Protein AF-A0A7R9JPP0-F1 (afdb_monomer_lite)

Radius of gyration: 24.28 Å; chains: 1; bounding box: 67×53×54 Å

pLDDT: mean 70.5, std 26.09, range [32.31, 98.62]

Structure (mmCIF, N/CA/C/O backbone):
data_AF-A0A7R9JPP0-F1
#
_entry.id   AF-A0A7R9JPP0-F1
#
loop_
_atom_site.group_PDB
_atom_site.id
_atom_site.type_symbol
_atom_site.label_atom_id
_atom_site.label_alt_id
_atom_site.label_comp_id
_atom_site.label_asym_id
_atom_site.label_entity_id
_atom_site.label_seq_id
_atom_site.pdbx_PDB_ins_code
_atom_site.Cartn_x
_atom_site.Cartn_y
_atom_site.Cartn_z
_atom_site.occupancy
_atom_site.B_iso_or_equiv
_atom_site.auth_seq_id
_atom_site.auth_comp_id
_atom_site.auth_asym_id
_atom_site.auth_atom_id
_atom_site.pdbx_PDB_model_num
ATOM 1 N N . MET A 1 1 ? 36.989 -10.205 3.735 1.00 35.31 1 MET A N 1
ATOM 2 C CA . MET A 1 1 ? 35.563 -9.908 3.979 1.00 35.31 1 MET A CA 1
ATOM 3 C C . MET A 1 1 ? 35.190 -8.775 3.037 1.00 35.31 1 MET A C 1
ATOM 5 O O . MET A 1 1 ? 35.614 -7.655 3.273 1.00 35.31 1 MET A O 1
ATOM 9 N N . VAL A 1 2 ? 34.559 -9.071 1.898 1.00 32.69 2 VAL A N 1
ATOM 10 C CA . VAL A 1 2 ? 34.148 -8.021 0.953 1.00 32.69 2 VAL A CA 1
ATOM 11 C C . VAL A 1 2 ? 32.815 -7.485 1.451 1.00 32.69 2 VAL A C 1
ATOM 13 O O . VAL A 1 2 ? 31.799 -8.169 1.366 1.00 32.69 2 VAL A O 1
ATOM 16 N N . VAL A 1 3 ? 32.841 -6.293 2.037 1.00 38.78 3 VAL A N 1
ATOM 17 C CA . VAL A 1 3 ? 31.633 -5.521 2.322 1.00 38.78 3 VAL A CA 1
ATOM 18 C C . VAL A 1 3 ? 31.150 -4.981 0.979 1.00 38.78 3 VAL A C 1
ATOM 20 O O . VAL A 1 3 ? 31.691 -4.005 0.468 1.00 38.78 3 VAL A O 1
ATOM 23 N N . VAL A 1 4 ? 30.182 -5.658 0.362 1.00 42.09 4 VAL A N 1
ATOM 24 C CA . VAL A 1 4 ? 29.477 -5.121 -0.808 1.00 42.09 4 VAL A CA 1
ATOM 25 C C . VAL A 1 4 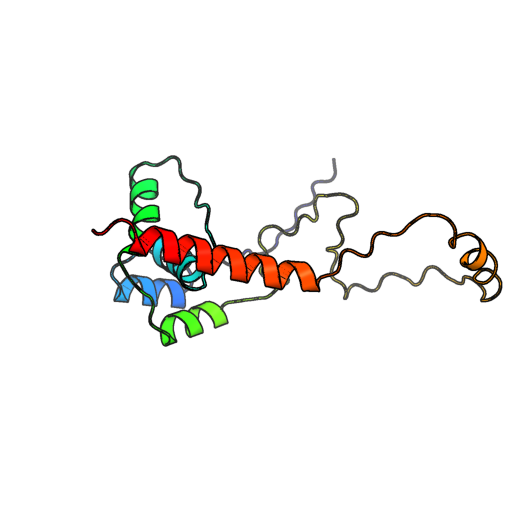? 28.411 -4.168 -0.275 1.00 42.09 4 VAL A C 1
ATOM 27 O O . VAL A 1 4 ? 27.332 -4.591 0.127 1.00 42.09 4 VAL A O 1
ATOM 30 N N . SER A 1 5 ? 28.747 -2.882 -0.201 1.00 42.56 5 SER A N 1
ATOM 31 C CA . SER A 1 5 ? 27.789 -1.814 0.085 1.00 42.56 5 SER A CA 1
ATOM 32 C C . SER A 1 5 ? 27.150 -1.381 -1.235 1.00 42.56 5 SER A C 1
ATOM 34 O O . SER A 1 5 ? 27.716 -0.556 -1.949 1.00 42.56 5 SER A O 1
ATOM 36 N N . SER A 1 6 ? 26.012 -1.967 -1.615 1.00 50.91 6 SER A N 1
ATOM 37 C CA . SER A 1 6 ? 25.207 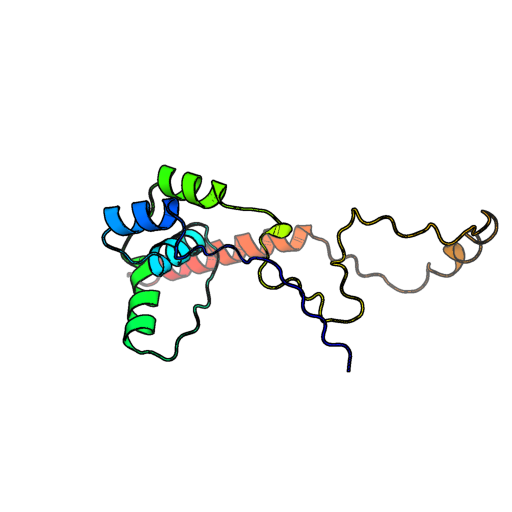-1.434 -2.719 1.00 50.91 6 SER A CA 1
ATOM 38 C C . SER A 1 6 ? 24.275 -0.349 -2.176 1.00 50.91 6 SER A C 1
ATOM 40 O O . SER A 1 6 ? 23.210 -0.642 -1.633 1.00 50.91 6 SER A O 1
ATOM 42 N N . SER A 1 7 ? 24.679 0.911 -2.304 1.00 56.38 7 SER A N 1
ATOM 43 C CA . SER A 1 7 ? 23.871 2.093 -1.993 1.00 56.38 7 SER A CA 1
ATOM 44 C C . SER A 1 7 ? 22.830 2.353 -3.093 1.00 56.38 7 SER A C 1
ATOM 46 O O . SER A 1 7 ? 22.939 3.331 -3.831 1.00 56.38 7 SER A O 1
ATOM 48 N N . LYS A 1 8 ? 21.849 1.458 -3.263 1.00 62.56 8 LYS A N 1
ATOM 49 C CA . LYS A 1 8 ? 20.651 1.774 -4.056 1.00 62.56 8 LYS A CA 1
ATOM 50 C C . LYS A 1 8 ? 19.731 2.634 -3.191 1.00 62.56 8 LYS A C 1
ATOM 52 O O . LYS A 1 8 ? 19.365 2.222 -2.091 1.00 62.56 8 LYS A O 1
ATOM 57 N N . GLU A 1 9 ? 19.381 3.821 -3.675 1.00 71.50 9 GLU A N 1
ATOM 58 C CA . GLU A 1 9 ? 18.332 4.640 -3.069 1.00 71.50 9 GLU A CA 1
ATOM 59 C C . GLU A 1 9 ? 16.994 3.935 -3.316 1.00 71.50 9 GLU A C 1
ATOM 61 O O . GLU A 1 9 ? 16.577 3.747 -4.459 1.00 71.50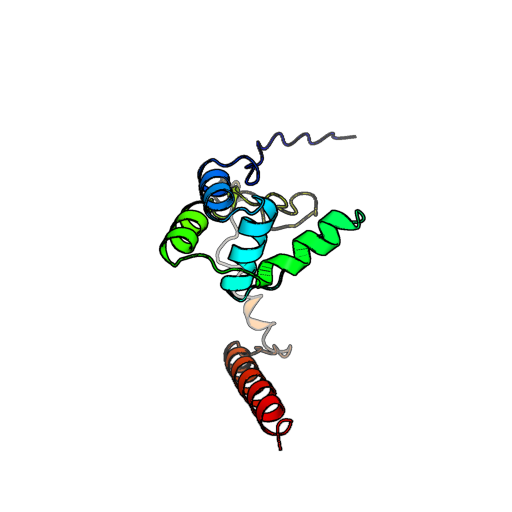 9 GLU A O 1
ATOM 66 N N . LEU A 1 10 ? 16.385 3.424 -2.245 1.00 74.69 10 LEU A N 1
ATOM 67 C CA . LEU A 1 10 ? 15.148 2.658 -2.343 1.00 74.69 10 LEU A CA 1
ATOM 68 C C . LEU A 1 10 ? 13.960 3.620 -2.450 1.00 74.69 10 LEU A C 1
ATOM 70 O O . LEU A 1 10 ? 13.893 4.573 -1.672 1.00 74.69 10 LEU A O 1
ATOM 74 N N . PRO A 1 11 ? 12.999 3.367 -3.352 1.00 79.94 11 PRO A N 1
ATOM 75 C CA . PRO A 1 11 ? 11.791 4.172 -3.414 1.00 79.94 11 PRO A CA 1
ATOM 76 C C . PRO A 1 11 ? 10.997 4.028 -2.109 1.00 79.94 11 PRO A C 1
ATOM 78 O O . PRO A 1 11 ? 10.584 2.927 -1.736 1.00 79.94 11 PRO A O 1
ATOM 81 N N . ASP A 1 12 ? 10.759 5.148 -1.424 1.00 89.38 12 ASP A N 1
ATOM 82 C CA . ASP A 1 12 ? 9.871 5.187 -0.264 1.00 89.38 12 ASP A CA 1
ATOM 83 C C . ASP A 1 12 ? 8.427 5.448 -0.710 1.00 89.38 12 ASP A C 1
ATOM 85 O O . ASP A 1 12 ? 7.994 6.580 -0.938 1.00 89.38 12 ASP A O 1
ATOM 89 N N . LEU A 1 13 ? 7.663 4.364 -0.848 1.00 93.25 13 LEU A N 1
ATOM 90 C CA . LEU A 1 13 ? 6.248 4.437 -1.206 1.00 93.25 13 LEU A CA 1
ATOM 91 C C . LEU A 1 13 ? 5.361 4.956 -0.066 1.00 93.25 13 LEU A C 1
ATOM 93 O O . LEU A 1 13 ? 4.267 5.441 -0.343 1.00 93.25 13 LEU A O 1
ATOM 97 N N . MET A 1 14 ? 5.791 4.866 1.197 1.00 93.12 14 MET A N 1
ATOM 98 C CA . MET A 1 14 ? 5.004 5.389 2.322 1.00 93.12 14 MET A CA 1
ATOM 99 C C . MET A 1 14 ? 5.022 6.915 2.345 1.00 93.12 14 MET A C 1
ATOM 101 O O . MET A 1 14 ? 4.027 7.537 2.726 1.00 93.12 14 MET A O 1
ATOM 105 N N . ASP A 1 15 ? 6.137 7.502 1.907 1.00 95.56 15 ASP A N 1
ATOM 106 C CA . ASP A 1 15 ? 6.317 8.946 1.822 1.00 95.56 15 ASP A CA 1
ATOM 107 C C . ASP A 1 15 ? 6.010 9.551 0.446 1.00 95.56 15 ASP A C 1
ATOM 109 O O . ASP A 1 15 ? 6.006 10.777 0.312 1.00 95.56 15 ASP A O 1
ATOM 113 N N . ASN A 1 16 ? 5.660 8.726 -0.545 1.00 96.38 16 ASN A N 1
ATOM 114 C CA . ASN A 1 16 ? 5.297 9.184 -1.881 1.00 96.38 16 ASN A CA 1
ATOM 115 C C . ASN A 1 16 ? 4.062 10.122 -1.856 1.00 96.38 16 ASN A C 1
ATOM 117 O O . ASN A 1 16 ? 3.035 9.776 -1.260 1.00 96.38 16 ASN A O 1
ATOM 121 N N . PRO A 1 17 ? 4.115 11.288 -2.532 1.00 97.62 17 PRO A N 1
ATOM 122 C CA . PRO A 1 17 ? 3.049 12.290 -2.481 1.00 97.62 17 PRO A CA 1
ATOM 123 C C . PRO A 1 17 ? 1.711 11.783 -3.031 1.00 97.62 17 PRO A C 1
ATOM 125 O O . PRO A 1 17 ? 0.674 12.081 -2.446 1.00 97.62 17 PRO A O 1
ATOM 128 N N . VAL A 1 18 ? 1.720 10.966 -4.091 1.00 98.00 18 VAL A N 1
ATOM 129 C CA . VAL A 1 18 ? 0.495 10.380 -4.666 1.00 98.00 18 VAL A CA 1
ATOM 130 C C . VAL A 1 18 ? -0.173 9.453 -3.653 1.00 98.00 18 VAL A C 1
ATOM 132 O O . VAL A 1 18 ? -1.385 9.506 -3.456 1.00 98.00 18 VAL A O 1
ATOM 135 N N . VAL A 1 19 ? 0.620 8.629 -2.965 1.00 98.44 19 VAL A N 1
ATOM 136 C CA . VAL A 1 19 ? 0.112 7.693 -1.954 1.00 98.44 19 VAL A CA 1
ATOM 137 C C . VAL A 1 19 ? -0.463 8.453 -0.758 1.00 98.44 19 VAL A C 1
ATOM 139 O O . VAL A 1 19 ? -1.548 8.112 -0.286 1.00 98.44 19 VAL A O 1
ATOM 142 N N . LYS A 1 20 ? 0.228 9.499 -0.285 1.00 98.38 20 LYS A N 1
ATOM 143 C CA . LYS A 1 20 ? -0.231 10.346 0.826 1.00 98.38 20 LYS A CA 1
ATOM 144 C C . LYS A 1 20 ? -1.523 11.087 0.506 1.00 98.38 20 LYS A C 1
ATOM 146 O O . LYS A 1 20 ? -2.433 11.065 1.326 1.00 98.38 20 LYS A O 1
ATOM 151 N N . GLU A 1 21 ? -1.626 11.674 -0.682 1.00 98.44 21 GLU A N 1
ATOM 152 C CA . GLU A 1 21 ? -2.829 12.384 -1.128 1.00 98.44 21 GLU A CA 1
ATOM 153 C C . GLU A 1 21 ? -4.054 11.452 -1.160 1.00 98.44 21 GLU A C 1
ATOM 155 O O . GLU A 1 21 ? -5.115 11.779 -0.626 1.00 98.44 21 GLU A O 1
ATOM 160 N N . ILE A 1 22 ? -3.901 10.250 -1.730 1.00 98.62 22 ILE A N 1
ATOM 161 C CA . ILE A 1 22 ? -4.970 9.240 -1.763 1.00 98.62 22 ILE A CA 1
ATOM 162 C C . ILE A 1 22 ? -5.330 8.788 -0.340 1.00 98.62 22 ILE A C 1
ATOM 164 O O . ILE A 1 22 ? -6.510 8.658 -0.004 1.00 98.62 22 ILE A O 1
ATOM 168 N N . ALA A 1 23 ? -4.326 8.560 0.508 1.00 98.19 23 ALA A N 1
ATOM 169 C CA . ALA A 1 23 ? -4.519 8.142 1.892 1.00 98.19 23 ALA A CA 1
ATOM 170 C C . ALA A 1 23 ? -5.296 9.188 2.706 1.00 98.19 23 ALA A C 1
ATOM 172 O O . ALA A 1 23 ? -6.251 8.833 3.400 1.00 98.19 23 ALA A O 1
ATOM 173 N N . GLU A 1 24 ? -4.943 10.466 2.568 1.00 98.31 24 GLU A N 1
ATOM 174 C CA . GLU A 1 24 ? -5.627 11.583 3.219 1.00 98.31 24 GLU A CA 1
ATOM 175 C C . GLU A 1 24 ? -7.089 11.680 2.772 1.00 98.31 24 GLU A C 1
ATOM 177 O O . GLU A 1 24 ? -7.993 11.632 3.611 1.00 98.31 24 GLU A O 1
ATOM 182 N N . ARG A 1 25 ? -7.345 11.697 1.455 1.00 98.25 25 ARG A N 1
ATOM 183 C CA . ARG A 1 25 ? -8.709 11.772 0.903 1.00 98.25 25 ARG A CA 1
ATOM 184 C C . ARG A 1 25 ? -9.602 10.623 1.373 1.00 98.25 25 ARG A C 1
ATOM 186 O O . ARG A 1 25 ? -10.792 10.824 1.600 1.00 98.25 25 ARG A O 1
ATOM 193 N N . LEU A 1 26 ? -9.047 9.420 1.527 1.00 97.88 26 LEU A N 1
ATOM 194 C CA . LEU A 1 26 ? -9.791 8.237 1.970 1.00 97.88 26 LEU A CA 1
ATOM 195 C C . LEU A 1 26 ? -9.827 8.067 3.495 1.00 97.88 26 LEU A C 1
ATOM 197 O O . LEU A 1 26 ? -10.463 7.131 3.983 1.00 97.88 26 LEU A O 1
ATOM 201 N N . SER A 1 27 ? -9.159 8.939 4.261 1.00 97.50 27 SER A N 1
ATOM 202 C CA . SER A 1 27 ? -8.980 8.777 5.711 1.00 97.50 27 SER A CA 1
ATOM 203 C C . SER A 1 27 ? -8.407 7.393 6.066 1.00 97.50 27 SER A C 1
ATOM 205 O O . SER A 1 27 ? -8.937 6.642 6.901 1.00 97.50 27 SER A O 1
ATOM 207 N N . ARG A 1 28 ? -7.331 7.024 5.366 1.00 97.38 28 ARG A N 1
ATOM 208 C CA . ARG A 1 28 ? -6.570 5.776 5.517 1.00 97.38 28 ARG A CA 1
ATOM 209 C C . ARG A 1 28 ? -5.086 6.081 5.673 1.00 97.38 28 ARG A C 1
ATOM 211 O O . ARG A 1 28 ? -4.646 7.206 5.479 1.00 97.38 28 ARG A O 1
ATOM 218 N N . THR A 1 29 ? -4.300 5.076 6.050 1.00 97.00 29 THR A N 1
ATOM 219 C CA . THR A 1 29 ? -2.836 5.214 6.067 1.00 97.00 29 THR A CA 1
ATOM 220 C C . THR A 1 29 ? -2.238 4.893 4.690 1.00 97.00 29 THR A C 1
ATOM 222 O O . THR A 1 29 ? -2.821 4.088 3.956 1.00 97.00 29 THR A O 1
ATOM 225 N N . PRO A 1 30 ? -1.048 5.429 4.344 1.00 97.75 30 PRO A N 1
ATOM 226 C CA . PRO A 1 30 ? -0.326 5.043 3.126 1.00 97.75 30 PRO A CA 1
ATOM 227 C C . PRO A 1 30 ? -0.166 3.521 2.983 1.00 97.75 30 PRO A C 1
ATOM 229 O O . PRO A 1 30 ? -0.433 2.950 1.928 1.00 97.75 30 PRO A O 1
ATOM 232 N N . ALA A 1 31 ? 0.142 2.837 4.091 1.00 96.50 31 ALA A N 1
ATOM 233 C CA . ALA A 1 31 ? 0.235 1.380 4.142 1.00 96.50 31 ALA A CA 1
ATOM 234 C C . ALA A 1 31 ? -1.066 0.689 3.705 1.00 96.50 31 ALA A C 1
ATOM 236 O O . ALA A 1 31 ? -1.038 -0.270 2.934 1.00 96.50 31 ALA A O 1
ATOM 237 N N . GLN A 1 32 ? -2.216 1.175 4.182 1.00 97.81 32 GLN A N 1
ATOM 238 C CA . GLN A 1 32 ? -3.515 0.615 3.815 1.00 97.81 32 GLN A CA 1
ATOM 239 C C . GLN A 1 32 ? -3.840 0.843 2.340 1.00 97.81 32 GLN A C 1
ATOM 241 O O . GLN A 1 32 ? -4.380 -0.062 1.710 1.00 97.81 32 GLN A O 1
ATOM 246 N N . VAL A 1 33 ? -3.497 2.010 1.784 1.00 98.38 33 VAL A N 1
ATOM 247 C CA . VAL A 1 33 ? -3.688 2.314 0.356 1.00 98.38 33 VAL A CA 1
ATOM 248 C C . VAL A 1 33 ? -2.880 1.354 -0.517 1.00 98.38 33 VAL A C 1
ATOM 250 O O . VAL A 1 33 ? -3.443 0.731 -1.415 1.00 98.38 33 VAL A O 1
ATOM 253 N N . LEU A 1 34 ? -1.595 1.156 -0.211 1.00 97.75 34 LEU A N 1
ATOM 254 C CA . LEU A 1 34 ? -0.715 0.255 -0.965 1.00 97.75 34 LEU A CA 1
ATOM 255 C C . LEU A 1 34 ? -1.168 -1.214 -0.880 1.00 97.75 34 LEU A C 1
ATOM 257 O O . LEU A 1 34 ? -1.204 -1.933 -1.883 1.00 97.75 34 LEU A O 1
ATOM 261 N N . LEU A 1 35 ? -1.576 -1.665 0.312 1.00 98.00 35 LEU A N 1
ATOM 262 C CA . LEU A 1 35 ? -2.130 -3.009 0.492 1.00 98.00 35 LEU A CA 1
ATOM 263 C C . LEU A 1 35 ? -3.450 -3.178 -0.269 1.00 98.00 35 LEU A C 1
ATOM 265 O O . LEU A 1 35 ? -3.646 -4.193 -0.940 1.00 98.00 35 LEU A O 1
ATOM 269 N N . ARG A 1 36 ? -4.339 -2.180 -0.202 1.00 98.31 36 ARG A N 1
ATOM 270 C CA . ARG A 1 36 ? -5.614 -2.190 -0.923 1.00 98.31 36 ARG A CA 1
ATOM 271 C C . ARG A 1 36 ? -5.404 -2.258 -2.429 1.00 98.31 36 ARG A C 1
ATOM 273 O O . ARG A 1 36 ? -6.093 -3.038 -3.078 1.00 98.31 36 ARG A O 1
ATOM 280 N N . HIS A 1 37 ? -4.472 -1.477 -2.972 1.00 98.38 37 HIS A N 1
ATOM 281 C CA . HIS A 1 37 ? -4.133 -1.478 -4.399 1.00 98.38 37 HIS A CA 1
ATOM 282 C C . HIS A 1 37 ? -3.757 -2.873 -4.888 1.00 98.38 37 HIS A C 1
ATOM 284 O O . HIS A 1 37 ? -4.344 -3.374 -5.847 1.00 98.38 37 HIS A O 1
ATOM 290 N N . THR A 1 38 ? -2.876 -3.550 -4.154 1.00 97.75 38 THR A N 1
ATOM 291 C CA . THR A 1 38 ? -2.444 -4.909 -4.500 1.00 97.75 38 THR A CA 1
ATOM 292 C C . THR A 1 38 ? -3.610 -5.906 -4.446 1.00 97.75 38 THR A C 1
ATOM 294 O O . THR A 1 38 ? -3.838 -6.659 -5.394 1.00 97.75 38 THR A O 1
ATOM 297 N N . VAL A 1 39 ? -4.410 -5.867 -3.374 1.00 97.62 39 VAL A N 1
ATOM 298 C CA . VAL A 1 39 ? -5.561 -6.771 -3.202 1.00 97.62 39 VAL A CA 1
ATOM 299 C C . VAL A 1 39 ? -6.651 -6.523 -4.248 1.00 97.62 39 VAL A C 1
ATOM 301 O O . VAL A 1 39 ? -7.220 -7.477 -4.777 1.00 97.62 39 VAL A O 1
ATOM 304 N N . GLN A 1 40 ? -6.938 -5.264 -4.588 1.00 97.88 40 GLN A N 1
ATOM 305 C CA . GLN A 1 40 ? -7.962 -4.901 -5.574 1.00 97.88 40 GLN A CA 1
ATOM 306 C C . GLN A 1 40 ? -7.606 -5.385 -6.986 1.00 97.88 40 GLN A C 1
ATOM 308 O O . GLN A 1 40 ? -8.499 -5.741 -7.751 1.00 97.88 40 GLN A O 1
ATOM 313 N N . ARG A 1 41 ? -6.309 -5.503 -7.295 1.00 97.00 41 ARG A N 1
ATOM 314 C CA . ARG A 1 41 ? -5.792 -6.123 -8.528 1.00 97.00 41 ARG A CA 1
ATOM 315 C C . ARG A 1 41 ? -5.856 -7.657 -8.524 1.00 97.00 41 ARG A C 1
ATOM 317 O O . ARG A 1 41 ? -5.423 -8.295 -9.479 1.00 97.00 41 ARG A O 1
ATOM 324 N N . GLY A 1 42 ? -6.391 -8.266 -7.465 1.00 96.88 42 GLY A N 1
ATOM 325 C CA . GLY A 1 42 ? -6.497 -9.718 -7.321 1.00 96.88 42 GLY A CA 1
ATOM 326 C C . GLY A 1 42 ? -5.191 -10.398 -6.909 1.00 96.88 42 GLY A C 1
ATOM 327 O O . GLY A 1 42 ? -5.075 -11.615 -7.051 1.00 96.88 42 GLY A O 1
ATOM 328 N N . ILE A 1 43 ? -4.215 -9.639 -6.401 1.00 97.25 43 ILE A N 1
ATOM 329 C CA . ILE A 1 43 ? -2.923 -10.157 -5.946 1.00 97.25 43 ILE A CA 1
ATOM 330 C C . ILE A 1 43 ? -2.978 -10.346 -4.426 1.00 97.25 43 ILE A C 1
ATOM 332 O O . ILE A 1 43 ? -3.303 -9.425 -3.675 1.00 97.25 43 ILE A O 1
ATOM 336 N N . ALA A 1 44 ? -2.662 -11.553 -3.956 1.00 96.06 44 ALA A N 1
ATOM 337 C CA . ALA A 1 44 ? -2.599 -11.841 -2.526 1.00 96.06 44 ALA A CA 1
ATOM 338 C C . ALA A 1 44 ? -1.402 -11.130 -1.867 1.00 96.06 44 ALA A C 1
ATOM 340 O O . ALA A 1 44 ? -0.306 -11.103 -2.424 1.00 96.06 44 ALA A O 1
ATOM 341 N N . VAL A 1 45 ? -1.602 -10.600 -0.656 1.00 95.56 45 VAL A N 1
ATOM 342 C CA . VAL A 1 45 ? -0.571 -9.896 0.129 1.00 95.56 45 VAL A CA 1
ATOM 343 C C . VAL A 1 45 ? -0.323 -10.577 1.471 1.00 95.56 45 VAL A C 1
ATOM 345 O O . VAL A 1 45 ? -1.242 -11.113 2.086 1.00 95.56 45 VAL A O 1
ATOM 348 N N . ILE A 1 46 ? 0.922 -10.514 1.950 1.00 95.56 46 ILE A N 1
ATOM 349 C CA . ILE A 1 46 ? 1.367 -11.092 3.230 1.00 95.56 46 ILE A CA 1
ATOM 350 C C . ILE A 1 46 ? 2.056 -10.032 4.112 1.00 95.56 46 ILE A C 1
ATOM 352 O O . ILE A 1 46 ? 3.272 -10.077 4.314 1.00 95.56 46 ILE A O 1
ATOM 356 N N . PRO A 1 47 ? 1.319 -9.031 4.634 1.00 93.69 47 PRO A N 1
ATOM 357 C CA . PRO A 1 47 ? 1.923 -7.958 5.415 1.00 93.69 47 PRO A CA 1
ATOM 358 C C . PRO A 1 47 ? 2.429 -8.469 6.770 1.00 93.69 47 PRO A C 1
ATOM 360 O O . PRO A 1 47 ? 1.656 -8.895 7.630 1.00 93.69 47 PRO A O 1
ATOM 363 N N . LYS A 1 48 ? 3.742 -8.383 6.998 1.00 94.38 48 LYS A N 1
ATOM 364 C CA . LYS A 1 48 ? 4.362 -8.781 8.268 1.00 94.38 48 LYS A CA 1
ATOM 365 C C . LYS A 1 48 ? 4.171 -7.708 9.341 1.00 94.38 48 LYS A C 1
ATOM 367 O O . LYS A 1 48 ? 4.590 -6.566 9.174 1.00 94.38 48 LYS A O 1
ATOM 372 N N . SER A 1 49 ? 3.647 -8.089 10.505 1.00 95.12 49 SER A N 1
ATOM 373 C CA . SER A 1 49 ? 3.661 -7.256 11.715 1.00 95.12 49 SER A CA 1
ATOM 374 C C . SER A 1 49 ? 3.585 -8.118 12.975 1.00 95.12 49 SER A C 1
ATOM 376 O O . SER A 1 49 ? 2.923 -9.146 12.985 1.00 95.12 49 SER A O 1
ATOM 378 N N . THR A 1 50 ? 4.239 -7.675 14.049 1.00 96.00 50 THR A N 1
ATOM 379 C CA . THR A 1 50 ? 4.070 -8.195 15.421 1.00 96.00 50 THR A CA 1
ATOM 380 C C . THR A 1 50 ? 3.287 -7.230 16.317 1.00 96.00 50 THR A C 1
ATOM 382 O O . THR A 1 50 ? 2.930 -7.569 17.438 1.00 96.00 50 THR A O 1
ATOM 385 N N . ASN A 1 51 ? 3.014 -6.013 15.836 1.00 97.44 51 ASN A N 1
ATOM 386 C CA . ASN A 1 51 ? 2.222 -5.016 16.550 1.00 97.44 51 ASN A CA 1
ATOM 387 C C . ASN A 1 51 ? 0.733 -5.281 16.288 1.00 97.44 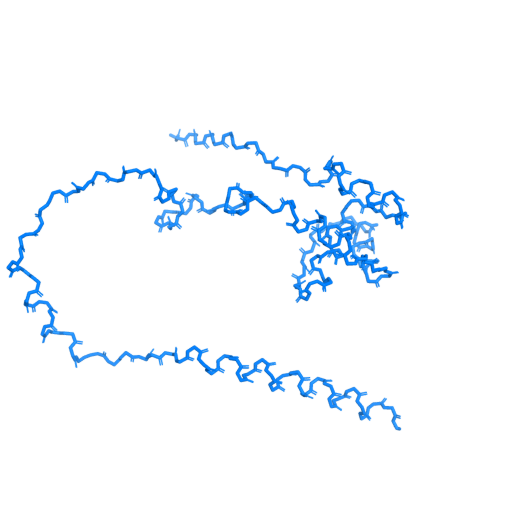51 ASN A C 1
ATOM 389 O O . ASN A 1 51 ? 0.318 -5.326 15.126 1.00 97.44 51 ASN A O 1
ATOM 393 N N . LYS A 1 52 ? -0.041 -5.437 17.368 1.00 96.38 52 LYS A N 1
ATOM 394 C CA . LYS A 1 52 ? -1.467 -5.791 17.341 1.00 96.38 52 LYS A CA 1
ATOM 395 C C . LYS A 1 52 ? -2.315 -4.784 16.563 1.00 96.38 52 LYS A C 1
ATOM 397 O O . LYS A 1 52 ? -3.131 -5.200 15.743 1.00 96.38 52 LYS A O 1
ATOM 402 N N . ASP A 1 53 ? -2.084 -3.491 16.757 1.00 95.25 53 ASP A N 1
ATOM 403 C CA . ASP A 1 53 ? -2.856 -2.434 16.100 1.00 95.25 53 ASP A CA 1
ATOM 404 C C . ASP A 1 53 ? -2.595 -2.429 14.594 1.00 95.25 53 ASP A C 1
ATOM 406 O O . ASP A 1 53 ? -3.530 -2.381 13.799 1.00 95.25 53 ASP A O 1
ATOM 410 N N . ARG A 1 54 ? -1.332 -2.600 14.182 1.00 94.31 54 ARG A N 1
ATOM 411 C CA . ARG A 1 54 ? -0.976 -2.736 12.760 1.00 94.31 54 ARG A CA 1
ATOM 412 C C . ARG A 1 54 ? -1.564 -3.994 12.132 1.00 94.31 54 ARG A C 1
ATOM 414 O O . ARG A 1 54 ? -2.019 -3.943 10.997 1.00 94.31 54 ARG A O 1
ATOM 421 N N . ILE A 1 55 ? -1.581 -5.117 12.855 1.00 95.00 55 ILE A N 1
ATOM 422 C CA . ILE A 1 55 ? -2.224 -6.349 12.371 1.00 95.00 55 ILE A CA 1
ATOM 423 C C . ILE A 1 55 ? -3.703 -6.068 12.084 1.00 95.00 55 ILE A C 1
ATOM 425 O O . ILE A 1 55 ? -4.173 -6.358 10.988 1.00 95.00 55 ILE A O 1
ATOM 429 N N . GLN A 1 56 ? -4.416 -5.435 13.018 1.00 94.38 56 GLN A N 1
ATOM 430 C CA . GLN A 1 56 ? -5.817 -5.060 12.815 1.00 94.38 56 GLN A CA 1
ATOM 431 C C . GLN A 1 56 ? -5.995 -4.077 11.649 1.00 94.38 56 GLN A C 1
ATOM 433 O O . GLN A 1 56 ? -6.891 -4.259 10.830 1.00 94.38 56 GLN A O 1
ATOM 438 N N . GLN A 1 57 ? -5.138 -3.059 11.534 1.00 93.19 57 GLN A N 1
ATOM 439 C CA . GLN A 1 57 ? -5.180 -2.090 10.433 1.00 93.19 57 GLN A CA 1
ATOM 440 C C . GLN A 1 57 ? -4.961 -2.743 9.062 1.00 93.19 57 GLN A C 1
ATOM 442 O O . GLN A 1 57 ? -5.646 -2.372 8.108 1.00 93.19 57 GLN A O 1
ATOM 447 N N . ASN A 1 58 ? -4.061 -3.727 8.972 1.00 94.38 58 ASN A N 1
ATOM 448 C CA . ASN A 1 58 ? -3.773 -4.460 7.739 1.00 94.38 58 ASN A CA 1
ATOM 449 C C . ASN A 1 58 ? -4.973 -5.292 7.260 1.00 94.38 58 ASN A C 1
ATOM 451 O O . ASN A 1 58 ? -5.134 -5.469 6.059 1.00 94.38 58 ASN A O 1
ATOM 455 N N . PHE A 1 59 ? -5.834 -5.776 8.164 1.00 93.50 59 PHE A N 1
ATOM 456 C CA . PHE A 1 59 ? -7.063 -6.488 7.785 1.00 93.50 59 PHE A CA 1
ATOM 457 C C . PHE A 1 59 ? -8.168 -5.554 7.273 1.00 93.50 59 PHE A C 1
ATOM 459 O O . PHE A 1 59 ? -8.936 -5.939 6.395 1.00 93.50 59 PHE A O 1
ATOM 466 N N . LYS A 1 60 ? -8.215 -4.307 7.757 1.00 94.88 60 LYS A N 1
ATOM 467 C CA . LYS A 1 60 ? -9.222 -3.298 7.367 1.00 94.88 60 LYS A CA 1
ATOM 468 C C . LYS A 1 60 ? -9.055 -2.751 5.942 1.00 94.88 60 LYS A C 1
ATOM 470 O O . LYS A 1 60 ? -9.794 -1.867 5.520 1.00 94.88 60 LYS A O 1
ATOM 475 N N . VAL A 1 61 ? -8.103 -3.272 5.165 1.00 96.94 61 VAL A N 1
ATOM 476 C CA . VAL A 1 61 ? -7.918 -2.915 3.744 1.00 96.94 61 VAL A CA 1
ATOM 477 C C . VAL A 1 61 ? -9.059 -3.413 2.854 1.00 96.94 61 VAL A C 1
ATOM 479 O O . VAL A 1 61 ? -9.141 -3.052 1.686 1.00 96.94 61 VAL A O 1
ATOM 482 N N . LEU A 1 62 ? -9.956 -4.245 3.385 1.00 95.06 62 LEU A N 1
ATOM 483 C CA . LEU A 1 62 ? -11.158 -4.694 2.685 1.00 95.06 62 LEU A CA 1
ATOM 484 C C . LEU A 1 62 ? -12.356 -3.750 2.883 1.00 95.06 62 LEU A C 1
ATOM 486 O O . LEU A 1 62 ? -13.315 -3.844 2.123 1.00 95.06 62 LEU A O 1
ATOM 490 N N . ASP A 1 63 ? -12.274 -2.813 3.832 1.00 96.62 63 ASP A N 1
ATOM 491 C CA . ASP A 1 63 ? -13.382 -1.930 4.233 1.00 96.62 63 ASP A CA 1
ATOM 492 C C . ASP A 1 63 ? -13.561 -0.714 3.304 1.00 96.62 63 ASP A C 1
ATOM 494 O O . ASP A 1 63 ? -14.397 0.153 3.555 1.00 96.62 63 ASP A O 1
ATOM 498 N N . PHE A 1 64 ? -12.736 -0.585 2.264 1.00 97.81 64 PHE A N 1
ATOM 499 C CA . PHE A 1 64 ? -12.806 0.505 1.294 1.00 97.81 64 PHE A CA 1
ATOM 500 C C . PHE A 1 64 ? -12.319 0.047 -0.080 1.00 97.81 64 PHE A C 1
ATOM 502 O O . PHE A 1 64 ? -11.721 -1.020 -0.222 1.00 97.81 64 PHE A O 1
ATOM 509 N N . THR A 1 65 ? -12.569 0.866 -1.096 1.00 98.06 65 THR A N 1
ATOM 510 C CA . THR A 1 65 ? -12.163 0.635 -2.485 1.00 98.06 65 THR A CA 1
ATOM 511 C C . THR A 1 65 ? -11.397 1.842 -3.005 1.00 98.06 65 THR A C 1
ATOM 513 O O . THR A 1 65 ? -11.693 2.973 -2.624 1.00 98.06 65 THR A O 1
ATOM 516 N N . LEU A 1 66 ? -10.435 1.605 -3.892 1.00 98.50 66 LEU A N 1
ATOM 517 C CA . LEU A 1 66 ? -9.807 2.668 -4.678 1.00 98.50 66 LEU A CA 1
ATOM 518 C C . LEU A 1 66 ? -10.655 2.921 -5.926 1.00 98.50 66 LEU A C 1
ATOM 520 O O . LEU A 1 66 ? -11.219 1.965 -6.466 1.00 98.50 66 LEU A O 1
ATOM 524 N N . SER A 1 67 ? -10.756 4.176 -6.366 1.00 98.44 67 SER A N 1
ATOM 525 C CA . SER A 1 67 ? -11.358 4.483 -7.668 1.00 98.44 67 SER A CA 1
ATOM 526 C C . SER A 1 67 ? -10.460 3.977 -8.801 1.00 98.44 67 SER A C 1
ATOM 528 O O . SER A 1 67 ? -9.272 3.727 -8.595 1.00 98.44 67 SER A O 1
ATOM 530 N N . ASP A 1 68 ? -11.005 3.855 -10.011 1.00 98.31 68 ASP A N 1
ATOM 531 C CA . ASP A 1 68 ? -10.202 3.478 -11.182 1.00 98.31 68 ASP A CA 1
ATOM 532 C C . ASP A 1 68 ? -9.089 4.502 -11.458 1.00 98.31 68 ASP A C 1
ATOM 534 O O . ASP A 1 68 ? -7.974 4.134 -11.828 1.00 98.31 68 ASP A O 1
ATOM 538 N N . GLU A 1 69 ? -9.361 5.783 -11.195 1.00 98.38 69 GLU A N 1
ATOM 539 C CA . GLU A 1 69 ? -8.366 6.854 -11.263 1.00 98.38 69 GLU A CA 1
ATOM 540 C C . GLU A 1 69 ? -7.235 6.640 -10.249 1.00 98.38 69 GLU A C 1
ATOM 542 O O . GLU A 1 69 ? -6.064 6.702 -10.615 1.00 98.38 69 GLU A O 1
ATOM 547 N N . ASP A 1 70 ? -7.558 6.322 -8.992 1.00 98.44 70 ASP A N 1
ATOM 548 C CA . ASP A 1 70 ? -6.556 6.056 -7.956 1.00 98.44 70 ASP A CA 1
ATOM 549 C C . ASP A 1 70 ? -5.694 4.844 -8.299 1.00 98.44 70 ASP A C 1
ATOM 551 O O . ASP A 1 70 ? -4.476 4.879 -8.130 1.00 98.44 70 ASP A O 1
ATOM 555 N N . VAL A 1 71 ? -6.319 3.775 -8.800 1.00 98.50 71 VAL A N 1
ATOM 556 C CA . VAL A 1 71 ? -5.600 2.581 -9.257 1.00 98.50 71 VAL A CA 1
ATOM 557 C C . VAL A 1 71 ? -4.645 2.951 -10.388 1.00 98.50 71 VAL A C 1
ATOM 559 O O . VAL A 1 71 ? -3.470 2.604 -10.308 1.00 98.50 71 VAL A O 1
ATOM 562 N N . SER A 1 72 ? -5.102 3.722 -11.378 1.00 98.19 72 SER A N 1
ATOM 563 C CA . SER A 1 72 ? -4.254 4.174 -12.484 1.00 98.19 72 SER A CA 1
ATOM 564 C C . SER A 1 72 ? -3.096 5.059 -12.015 1.00 98.19 72 SER A C 1
ATOM 566 O O . SER A 1 72 ? -1.985 4.931 -12.529 1.00 98.19 72 SER A O 1
ATOM 568 N N . ARG A 1 73 ? -3.327 5.953 -11.045 1.00 98.31 73 ARG A N 1
ATOM 569 C CA . ARG A 1 73 ? -2.281 6.815 -10.470 1.00 98.31 73 ARG A CA 1
ATOM 570 C C . ARG A 1 73 ? -1.229 6.006 -9.715 1.00 98.31 73 ARG A C 1
ATOM 572 O O . ARG A 1 73 ? -0.049 6.327 -9.803 1.00 98.31 73 ARG A O 1
ATOM 579 N N . LEU A 1 74 ? -1.644 4.969 -8.989 1.00 98.19 74 LEU A N 1
ATOM 580 C CA . LEU A 1 74 ? -0.739 4.072 -8.268 1.00 98.19 74 LEU A CA 1
ATOM 581 C C . LEU A 1 74 ? 0.019 3.131 -9.212 1.00 98.19 74 LEU A C 1
ATOM 583 O O . LEU A 1 74 ? 1.200 2.887 -8.991 1.00 98.19 74 LEU A O 1
ATOM 587 N N . ASP A 1 75 ? -0.617 2.643 -10.279 1.00 97.25 75 ASP A N 1
ATOM 588 C CA . ASP A 1 75 ? 0.045 1.828 -11.307 1.00 97.25 75 ASP A CA 1
ATOM 589 C C . ASP A 1 75 ? 1.140 2.620 -12.041 1.00 97.25 75 ASP A C 1
ATOM 591 O O . ASP A 1 75 ? 2.194 2.070 -12.354 1.00 97.25 75 ASP A O 1
ATOM 595 N N . ALA A 1 76 ? 0.946 3.928 -12.239 1.00 97.19 76 ALA A N 1
ATOM 596 C CA . ALA A 1 76 ? 1.950 4.812 -12.834 1.00 97.19 76 ALA A CA 1
ATOM 597 C C . ALA A 1 76 ? 3.212 5.011 -11.966 1.00 97.19 76 ALA A C 1
ATOM 599 O O . ALA A 1 76 ? 4.190 5.583 -12.446 1.00 97.19 76 ALA A O 1
ATOM 600 N N . LEU A 1 77 ? 3.211 4.552 -10.706 1.00 95.31 77 LEU A N 1
ATOM 601 C CA . LEU A 1 77 ? 4.391 4.576 -9.835 1.00 95.31 77 LEU A CA 1
ATOM 602 C C . LEU A 1 77 ? 5.358 3.409 -10.093 1.00 95.31 77 LEU A C 1
ATOM 604 O O . LEU A 1 77 ? 6.437 3.388 -9.499 1.00 95.31 77 LEU A O 1
ATOM 608 N N . ASP A 1 78 ? 4.993 2.433 -10.931 1.00 93.19 78 ASP A N 1
ATOM 609 C CA . ASP A 1 78 ? 5.861 1.299 -11.249 1.00 93.19 78 ASP A CA 1
ATOM 610 C C . ASP A 1 78 ? 7.146 1.758 -11.961 1.00 93.19 78 ASP A C 1
ATOM 612 O O . ASP A 1 78 ? 7.118 2.439 -12.984 1.00 93.19 78 ASP A O 1
ATOM 616 N N . GLN A 1 79 ? 8.291 1.353 -11.415 1.00 89.88 79 GLN A N 1
ATOM 617 C CA . GLN A 1 79 ? 9.624 1.627 -11.965 1.00 89.88 79 GLN A CA 1
ATOM 618 C C . GLN A 1 79 ? 10.224 0.389 -12.652 1.00 89.88 79 GLN A C 1
ATOM 620 O O . GLN A 1 79 ? 11.416 0.351 -12.972 1.00 89.88 79 GLN A O 1
ATOM 625 N N . GLY A 1 80 ? 9.420 -0.658 -12.850 1.00 89.38 80 GLY A N 1
ATOM 626 C CA . GLY A 1 80 ? 9.850 -1.908 -13.450 1.00 89.38 80 GLY A CA 1
ATOM 627 C C . GLY A 1 80 ? 10.950 -2.598 -12.627 1.00 89.38 80 GLY A C 1
ATOM 628 O O . GLY A 1 80 ? 10.967 -2.517 -11.396 1.00 89.38 80 GLY A O 1
ATOM 629 N N . PRO A 1 81 ? 11.902 -3.296 -13.279 1.00 84.56 81 PRO A N 1
ATOM 630 C CA . PRO A 1 81 ? 12.963 -4.030 -12.586 1.00 84.56 81 PRO A CA 1
ATOM 631 C C . PRO A 1 81 ? 13.842 -3.181 -11.657 1.00 84.56 81 PRO A C 1
ATOM 633 O O . PRO A 1 81 ? 14.320 -3.697 -10.649 1.00 84.56 81 PRO A O 1
ATOM 636 N N . VAL A 1 82 ? 14.028 -1.892 -11.960 1.00 83.69 82 VAL A N 1
ATOM 637 C CA . VAL A 1 82 ? 14.879 -0.984 -11.170 1.00 83.69 82 VAL A CA 1
ATOM 638 C C . VAL A 1 82 ? 14.261 -0.678 -9.801 1.00 83.69 82 VAL A C 1
ATOM 640 O O . VAL A 1 82 ? 14.992 -0.521 -8.827 1.00 83.69 82 VAL A O 1
ATOM 643 N N . GLY A 1 83 ? 12.927 -0.676 -9.699 1.00 85.12 83 GLY A N 1
ATOM 644 C CA . GLY A 1 83 ? 12.204 -0.436 -8.445 1.00 85.12 83 GLY A CA 1
ATOM 645 C C . GLY A 1 83 ? 12.162 -1.628 -7.481 1.00 85.12 83 GLY A C 1
ATOM 646 O O . GLY A 1 83 ? 11.570 -1.526 -6.405 1.00 85.12 83 GLY A O 1
ATOM 647 N N . ARG A 1 84 ? 12.749 -2.783 -7.834 1.00 86.50 84 ARG A N 1
ATOM 648 C CA . ARG A 1 84 ? 12.738 -3.966 -6.960 1.00 86.50 84 ARG A CA 1
ATOM 649 C C . ARG A 1 84 ? 13.654 -3.753 -5.753 1.00 86.50 84 ARG A C 1
ATOM 651 O O . ARG A 1 84 ? 14.871 -3.689 -5.889 1.00 86.50 84 ARG A O 1
ATOM 658 N N . ILE A 1 85 ? 13.062 -3.742 -4.557 1.00 85.94 85 ILE A N 1
ATOM 659 C CA . ILE A 1 85 ? 13.800 -3.641 -3.284 1.00 85.94 85 ILE A CA 1
ATOM 660 C C . ILE A 1 85 ? 14.668 -4.885 -3.032 1.00 85.94 85 ILE A C 1
ATOM 662 O O . ILE A 1 85 ? 15.764 -4.783 -2.487 1.00 85.94 85 ILE A O 1
ATOM 666 N N . VAL A 1 86 ? 14.181 -6.069 -3.415 1.00 84.31 86 VAL A N 1
ATOM 667 C CA . VAL A 1 86 ? 14.907 -7.338 -3.275 1.00 84.31 86 VAL A CA 1
ATOM 668 C C . VAL A 1 86 ? 15.170 -7.892 -4.671 1.00 84.31 86 VAL A C 1
ATOM 670 O O . VAL A 1 86 ? 14.257 -8.406 -5.314 1.00 84.31 86 VAL A O 1
ATOM 673 N N . ASP A 1 87 ? 16.414 -7.776 -5.137 1.00 80.81 87 ASP A N 1
ATOM 674 C CA . ASP A 1 87 ? 16.863 -8.235 -6.462 1.00 80.81 87 ASP A CA 1
ATOM 675 C C . ASP A 1 87 ? 17.626 -9.571 -6.423 1.00 80.81 87 ASP A C 1
ATOM 677 O O . ASP A 1 87 ? 18.097 -10.048 -7.447 1.00 80.81 87 ASP A O 1
ATOM 681 N N . PHE A 1 88 ? 17.732 -10.198 -5.244 1.00 80.19 88 PHE A N 1
ATOM 682 C CA . PHE A 1 88 ? 18.367 -11.509 -5.048 1.00 80.19 88 PHE A CA 1
ATOM 683 C C . PHE A 1 88 ? 19.829 -11.609 -5.520 1.00 80.19 88 PHE A C 1
ATOM 685 O O . PHE A 1 88 ? 20.388 -12.708 -5.542 1.00 80.19 88 PHE A O 1
ATOM 692 N N . SER A 1 89 ? 20.483 -10.475 -5.789 1.00 75.88 89 SER A N 1
ATOM 693 C CA . SER A 1 89 ? 21.868 -10.376 -6.275 1.00 75.88 89 SER A CA 1
ATOM 694 C C . SER A 1 89 ? 22.909 -10.994 -5.329 1.00 75.88 89 SER A C 1
ATOM 696 O O . SER A 1 89 ? 24.029 -11.315 -5.728 1.00 75.88 89 SER A O 1
ATOM 698 N N . PHE A 1 90 ? 22.531 -11.227 -4.072 1.00 73.69 90 PHE A N 1
ATOM 699 C CA . PHE A 1 90 ? 23.329 -11.947 -3.082 1.00 73.69 90 PHE A CA 1
ATOM 700 C C . PHE A 1 90 ? 23.414 -13.465 -3.332 1.00 73.69 90 PHE A C 1
ATOM 702 O O . PHE A 1 90 ? 24.307 -14.118 -2.788 1.00 73.69 90 PHE A O 1
ATOM 709 N N . PHE A 1 91 ? 22.537 -14.056 -4.153 1.00 74.25 91 PHE A N 1
ATOM 710 C CA . PHE A 1 91 ? 22.649 -15.457 -4.559 1.00 74.25 91 PHE A CA 1
ATOM 711 C C . PHE A 1 91 ? 23.627 -15.616 -5.727 1.00 74.25 91 PHE A C 1
ATOM 713 O O . PHE A 1 91 ? 23.464 -15.026 -6.797 1.00 74.25 91 PHE A O 1
ATOM 720 N N . LYS A 1 92 ? 24.635 -16.478 -5.551 1.00 65.44 92 LYS A N 1
ATOM 721 C CA . LYS A 1 92 ? 25.604 -16.810 -6.602 1.00 65.44 92 LYS A CA 1
ATOM 722 C C . LYS A 1 92 ? 24.907 -17.528 -7.763 1.00 65.44 92 LYS A C 1
ATOM 724 O O . LYS A 1 92 ? 24.271 -18.555 -7.554 1.00 65.44 92 LYS A O 1
ATOM 729 N N . GLY A 1 93 ? 25.081 -17.012 -8.981 1.00 69.88 93 GLY A N 1
ATOM 730 C CA . GLY A 1 93 ? 24.453 -17.563 -10.187 1.00 69.88 93 GLY A CA 1
ATOM 731 C C . GLY A 1 93 ? 23.009 -17.106 -10.413 1.00 69.88 93 GLY A C 1
ATOM 732 O O . GLY A 1 93 ? 22.351 -17.647 -11.296 1.00 69.88 93 GLY A O 1
ATOM 733 N N . SER A 1 94 ? 22.517 -16.126 -9.643 1.00 63.62 94 SER A N 1
ATOM 734 C CA . SER A 1 94 ? 21.243 -15.474 -9.947 1.00 63.62 94 SER A CA 1
ATOM 735 C C . SER A 1 94 ? 21.358 -14.684 -11.262 1.00 63.62 94 SER A C 1
ATOM 737 O O . SER A 1 94 ? 22.304 -13.907 -11.439 1.00 63.62 94 SER A O 1
ATOM 739 N N . PRO A 1 95 ? 20.435 -14.885 -12.216 1.00 61.25 95 PRO A N 1
ATOM 740 C CA . PRO A 1 95 ? 20.335 -14.037 -13.388 1.00 61.25 95 PRO A CA 1
ATOM 741 C C . PRO A 1 95 ? 19.607 -12.754 -12.979 1.00 61.25 95 PRO A C 1
ATOM 743 O O . PRO A 1 95 ? 18.408 -12.646 -13.166 1.00 61.25 95 PRO A O 1
ATOM 746 N N . ASP A 1 96 ? 20.320 -11.821 -12.357 1.00 57.38 96 ASP A N 1
ATOM 747 C CA . ASP A 1 96 ? 19.933 -10.405 -12.294 1.00 57.38 96 ASP A CA 1
ATOM 748 C C . ASP A 1 96 ? 21.208 -9.576 -12.054 1.00 57.38 96 ASP A C 1
ATOM 750 O O . ASP A 1 96 ? 21.483 -9.016 -10.994 1.00 57.38 96 ASP A O 1
ATOM 754 N N . ARG A 1 97 ? 22.048 -9.565 -13.090 1.00 49.75 97 ARG A N 1
ATOM 755 C CA . ARG A 1 97 ? 22.978 -8.476 -13.385 1.00 49.75 97 ARG A CA 1
ATOM 756 C C . ARG A 1 97 ? 22.400 -7.803 -14.613 1.00 49.75 97 ARG A C 1
ATOM 758 O O . ARG A 1 97 ? 22.133 -8.514 -15.579 1.00 49.75 97 ARG A O 1
ATOM 765 N N . ASP A 1 98 ? 22.186 -6.494 -14.540 1.00 48.59 98 ASP A N 1
ATOM 766 C CA . ASP A 1 98 ? 21.680 -5.646 -15.618 1.00 48.59 98 ASP A CA 1
ATOM 767 C C . ASP A 1 98 ? 22.030 -6.221 -16.995 1.00 48.59 98 ASP A C 1
ATOM 769 O O . ASP A 1 98 ? 23.199 -6.273 -17.380 1.00 48.59 98 ASP A O 1
ATOM 773 N N . SER A 1 99 ? 21.021 -6.653 -17.750 1.00 46.34 99 SER A N 1
ATOM 774 C CA . SER A 1 99 ? 21.166 -7.178 -19.114 1.00 46.34 99 SER A CA 1
ATOM 775 C C . SER A 1 99 ? 21.685 -6.137 -20.125 1.00 46.34 99 SER A C 1
ATOM 777 O O . SER A 1 99 ? 21.686 -6.402 -21.320 1.00 46.34 99 SER A O 1
ATOM 779 N N . ASN A 1 100 ? 22.164 -4.985 -19.640 1.00 41.44 100 ASN A N 1
ATOM 780 C CA . ASN A 1 100 ? 22.809 -3.907 -20.386 1.00 41.44 100 ASN A CA 1
ATOM 781 C C . ASN A 1 100 ? 24.217 -3.541 -19.862 1.00 41.44 100 ASN A C 1
ATOM 783 O O . ASN A 1 100 ? 24.741 -2.496 -20.237 1.00 41.44 100 ASN A O 1
ATOM 787 N N . LEU A 1 101 ? 24.856 -4.359 -19.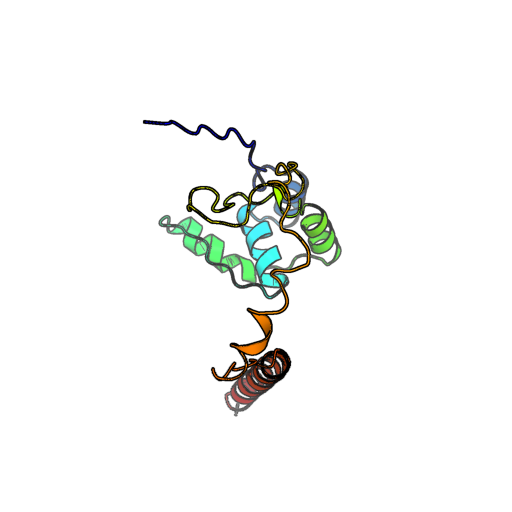015 1.00 43.50 101 LEU A N 1
ATOM 788 C CA . LEU A 1 101 ? 26.308 -4.268 -18.817 1.00 43.50 101 LEU A CA 1
ATOM 789 C C . LEU A 1 101 ? 26.983 -5.294 -19.733 1.00 43.50 101 LEU A C 1
ATOM 791 O O . LEU A 1 101 ? 26.915 -6.493 -19.467 1.00 43.50 101 LEU A O 1
ATOM 795 N N . ASP A 1 102 ? 27.607 -4.812 -20.811 1.00 41.97 102 ASP A N 1
ATOM 796 C CA . ASP A 1 102 ? 28.357 -5.605 -21.789 1.00 41.97 102 ASP A CA 1
ATOM 797 C C . ASP A 1 102 ? 29.234 -6.669 -21.108 1.00 41.97 102 ASP A C 1
ATOM 799 O O . ASP A 1 102 ? 30.274 -6.377 -20.509 1.00 41.97 102 ASP A O 1
ATOM 803 N N . LEU A 1 103 ? 28.825 -7.935 -21.205 1.00 40.44 103 LEU A N 1
ATOM 804 C CA . LEU A 1 103 ? 29.726 -9.047 -20.939 1.00 40.44 103 LEU A CA 1
ATOM 805 C C . LEU A 1 103 ? 30.724 -9.099 -22.103 1.00 40.44 103 LEU A C 1
ATOM 807 O O . LEU A 1 103 ? 30.293 -9.092 -23.259 1.00 40.44 103 LEU A O 1
ATOM 811 N N . PRO A 1 104 ? 32.044 -9.175 -21.849 1.00 33.91 104 PRO A N 1
ATOM 812 C CA . PRO A 1 104 ? 32.993 -9.370 -22.928 1.00 33.91 104 PRO A CA 1
ATOM 813 C C . PRO A 1 104 ? 32.641 -10.691 -23.605 1.00 33.91 104 PRO A C 1
ATOM 815 O O . PRO A 1 104 ? 32.520 -11.723 -22.940 1.00 33.91 104 PRO A O 1
ATOM 818 N N . VAL A 1 105 ? 32.460 -10.647 -24.924 1.00 37.41 105 VAL A N 1
ATOM 819 C CA . VAL A 1 105 ? 32.382 -11.835 -25.770 1.00 37.41 105 VAL A CA 1
ATOM 820 C C . VAL A 1 105 ? 33.652 -12.640 -25.496 1.00 37.41 105 VAL A C 1
ATOM 822 O O . VAL A 1 105 ? 34.727 -12.308 -25.996 1.00 37.41 105 VAL A O 1
ATOM 825 N N . LEU A 1 106 ? 33.556 -13.662 -24.640 1.00 33.91 106 LEU A N 1
ATOM 826 C CA . LEU A 1 106 ? 34.609 -14.659 -24.507 1.00 33.91 106 LEU A CA 1
ATOM 827 C C . LEU A 1 106 ? 34.723 -15.313 -25.880 1.00 33.91 106 LEU A C 1
ATOM 829 O O . LEU A 1 106 ? 33.765 -15.890 -26.393 1.00 33.91 106 LEU A O 1
ATOM 833 N N . GLY A 1 107 ? 35.874 -15.078 -26.502 1.00 32.31 107 GLY A N 1
ATOM 834 C CA . GLY A 1 107 ? 36.117 -15.340 -27.905 1.00 32.31 107 GLY A CA 1
ATOM 835 C C . GLY A 1 107 ? 35.766 -16.760 -28.340 1.00 32.31 107 GLY A C 1
ATOM 836 O O . GLY A 1 107 ? 36.076 -17.730 -27.660 1.00 32.31 107 GLY A O 1
ATOM 837 N N . GLY A 1 108 ? 35.161 -16.822 -29.527 1.00 41.09 108 GLY A N 1
ATOM 838 C CA . GLY A 1 108 ? 35.356 -17.856 -30.538 1.00 41.09 108 GLY A CA 1
ATOM 839 C C . GLY A 1 108 ? 35.185 -19.310 -30.108 1.00 41.09 108 GLY A C 1
ATOM 840 O O . GLY A 1 108 ? 36.164 -19.976 -29.791 1.00 41.09 108 GLY A O 1
ATOM 841 N N . LEU A 1 109 ? 33.981 -19.848 -30.305 1.00 33.25 109 LEU A N 1
ATOM 842 C CA . LEU A 1 109 ? 33.836 -21.253 -30.682 1.00 33.25 109 LEU A CA 1
ATOM 843 C C . LEU A 1 109 ? 33.512 -21.327 -32.178 1.00 33.25 109 LEU A C 1
ATOM 845 O O . LEU A 1 109 ? 32.556 -20.724 -32.667 1.00 33.25 109 LEU A O 1
ATOM 849 N N . SER A 1 110 ? 34.388 -22.022 -32.901 1.00 40.22 110 SER A N 1
ATOM 850 C CA . SER A 1 110 ? 34.308 -22.294 -34.336 1.00 40.22 110 SER A CA 1
ATOM 851 C C . SER A 1 110 ? 33.067 -23.129 -34.667 1.00 40.22 110 SER A C 1
ATOM 853 O O . SER A 1 110 ? 32.700 -24.037 -33.923 1.00 40.22 110 SER A O 1
ATOM 855 N N . GLN A 1 111 ? 32.444 -22.866 -35.821 1.00 38.53 111 GLN A N 1
ATOM 856 C CA . GLN A 1 111 ? 31.196 -23.501 -36.274 1.00 38.53 111 GLN A CA 1
ATOM 857 C C . GLN A 1 111 ? 31.277 -25.020 -36.531 1.00 38.53 111 GLN A C 1
ATOM 859 O O . GLN A 1 111 ? 30.297 -25.622 -36.959 1.00 38.53 111 GLN A O 1
ATOM 864 N N . HIS A 1 112 ? 32.409 -25.666 -36.256 1.00 35.94 112 HIS A N 1
ATOM 865 C CA . HIS A 1 112 ? 32.580 -27.104 -36.461 1.00 35.94 112 HIS A CA 1
ATOM 866 C C . HIS A 1 112 ? 32.199 -27.978 -35.254 1.00 35.94 112 HIS A C 1
ATOM 868 O O . HIS A 1 112 ? 32.002 -29.179 -35.430 1.00 35.94 112 HIS A O 1
ATOM 874 N N . GLU A 1 113 ? 32.023 -27.414 -34.055 1.00 37.38 113 GLU A N 1
ATOM 875 C CA . GLU A 1 113 ? 31.774 -28.211 -32.836 1.00 37.38 113 GLU A CA 1
ATOM 876 C C . GLU A 1 113 ? 30.287 -28.345 -32.458 1.00 37.38 113 GLU A C 1
ATOM 878 O O . GLU A 1 113 ? 29.927 -29.136 -31.585 1.00 37.38 113 GLU A O 1
ATOM 883 N N . THR A 1 114 ? 29.385 -27.650 -33.157 1.00 37.09 114 THR A N 1
ATOM 884 C CA . THR A 1 114 ? 27.936 -27.696 -32.887 1.00 37.09 114 THR A CA 1
ATOM 885 C C . THR A 1 114 ? 27.229 -28.922 -33.476 1.00 37.09 114 THR A C 1
ATOM 887 O O . THR A 1 114 ? 26.115 -29.233 -33.058 1.00 37.09 114 THR A O 1
ATOM 890 N N . SER A 1 115 ? 27.852 -29.666 -34.400 1.00 38.84 115 SER A N 1
ATOM 891 C CA . SER A 1 115 ? 27.177 -30.795 -35.069 1.00 38.84 115 SER A CA 1
ATOM 892 C C . SER A 1 115 ? 27.228 -32.120 -34.290 1.00 38.84 115 SER A C 1
ATOM 894 O O . SER A 1 115 ? 26.319 -32.940 -34.418 1.00 38.84 115 SER A O 1
ATOM 896 N N . THR A 1 116 ? 28.225 -32.326 -33.423 1.00 37.69 116 THR A N 1
ATOM 897 C CA . THR A 1 116 ? 28.398 -33.605 -32.705 1.00 37.69 116 THR A CA 1
ATOM 898 C C . THR A 1 116 ? 27.532 -33.697 -31.443 1.00 37.69 116 THR A C 1
ATOM 900 O O . THR A 1 116 ? 27.073 -34.781 -31.086 1.00 37.69 116 THR A O 1
ATOM 903 N N . LEU A 1 117 ? 27.229 -32.568 -30.791 1.00 42.41 117 LEU A N 1
ATOM 904 C CA . LEU A 1 117 ? 26.397 -32.538 -29.578 1.00 42.41 117 LEU A CA 1
ATOM 905 C C . LEU A 1 117 ? 24.885 -32.591 -29.868 1.00 42.41 117 LEU A C 1
ATOM 907 O O . LEU A 1 117 ? 24.114 -32.992 -28.998 1.00 42.41 117 LEU A O 1
ATOM 911 N N . ALA A 1 118 ? 24.454 -32.268 -31.092 1.00 40.88 118 ALA A N 1
ATOM 912 C CA . ALA A 1 118 ? 23.044 -32.323 -31.488 1.00 40.88 118 ALA A CA 1
ATOM 913 C C . ALA A 1 118 ? 22.515 -33.762 -31.674 1.00 40.88 118 ALA A C 1
ATOM 915 O O . ALA A 1 118 ? 21.329 -34.014 -31.470 1.00 40.88 118 ALA A O 1
ATOM 916 N N . ASN A 1 119 ? 23.385 -34.730 -31.987 1.00 40.16 119 ASN A N 1
ATOM 917 C CA . ASN A 1 119 ? 22.970 -36.107 -32.294 1.00 40.16 119 ASN A CA 1
ATOM 918 C C . ASN A 1 119 ? 22.967 -37.059 -31.085 1.00 40.16 119 ASN A C 1
ATOM 920 O O . ASN A 1 119 ? 22.582 -38.219 -31.224 1.00 40.16 119 ASN A O 1
ATOM 924 N N . HIS A 1 120 ? 23.362 -36.597 -29.892 1.00 36.62 120 HIS A N 1
ATOM 925 C CA . HIS A 1 120 ? 23.376 -37.428 -28.678 1.00 36.62 120 HIS A CA 1
ATOM 926 C C . HIS A 1 120 ? 22.278 -37.085 -27.656 1.00 36.62 120 HIS A C 1
ATOM 928 O O . HIS A 1 120 ? 22.189 -37.724 -26.611 1.00 36.62 120 HIS A O 1
ATOM 934 N N . ALA A 1 121 ? 21.394 -36.132 -27.969 1.00 39.56 121 ALA A N 1
ATOM 935 C CA . ALA A 1 121 ? 20.314 -35.686 -27.083 1.00 39.56 121 ALA A CA 1
ATOM 936 C C . ALA A 1 121 ? 18.911 -36.196 -27.482 1.00 39.56 121 ALA A C 1
ATOM 938 O O . ALA A 1 121 ? 17.911 -35.709 -26.967 1.00 39.56 121 ALA A O 1
ATOM 939 N N . THR A 1 122 ? 18.793 -37.192 -28.369 1.00 37.75 122 THR A N 1
ATOM 940 C CA . THR A 1 122 ? 17.480 -37.746 -28.781 1.00 37.75 122 THR A CA 1
ATOM 941 C C . THR A 1 122 ? 17.000 -38.913 -27.903 1.00 37.75 122 THR A C 1
ATOM 943 O O . THR A 1 122 ? 16.016 -39.573 -28.225 1.00 37.75 122 THR A O 1
ATOM 946 N N . LYS A 1 123 ? 17.661 -39.202 -26.773 1.00 42.69 123 LYS A N 1
ATOM 947 C CA . LYS A 1 123 ? 17.275 -40.317 -25.888 1.00 42.69 123 LYS A CA 1
ATOM 948 C C . LYS A 1 123 ? 17.308 -39.955 -24.403 1.00 42.69 123 LYS A C 1
ATOM 950 O O . LYS A 1 123 ? 17.887 -40.668 -23.594 1.00 42.69 123 LYS A O 1
ATOM 955 N N . ALA A 1 124 ? 16.646 -38.867 -24.034 1.00 37.19 124 ALA A N 1
ATOM 956 C CA . ALA A 1 124 ? 16.185 -38.655 -22.666 1.00 37.19 124 ALA A CA 1
ATOM 957 C C . ALA A 1 124 ? 14.862 -37.887 -22.730 1.00 37.19 124 ALA A C 1
ATOM 959 O O . ALA A 1 124 ? 14.809 -36.786 -23.267 1.00 37.19 124 ALA A O 1
ATOM 960 N N . GLY A 1 125 ? 13.782 -38.529 -22.276 1.00 46.91 125 GLY A N 1
ATOM 961 C CA . GLY A 1 125 ? 12.416 -38.024 -22.377 1.00 46.91 125 GLY A CA 1
ATOM 962 C C . GLY A 1 125 ? 12.258 -36.646 -21.746 1.00 46.91 125 GLY A C 1
ATOM 963 O O . GLY A 1 125 ? 12.396 -36.495 -20.533 1.00 46.91 125 GLY A O 1
ATOM 964 N N . ASP A 1 126 ? 11.928 -35.666 -22.580 1.00 35.44 126 ASP A N 1
ATOM 965 C CA . ASP A 1 126 ? 11.688 -34.296 -22.158 1.00 35.44 126 ASP A CA 1
ATOM 966 C C . ASP A 1 126 ? 10.180 -34.043 -22.072 1.00 35.44 126 ASP A C 1
ATOM 968 O O . ASP A 1 126 ? 9.454 -33.981 -23.070 1.00 35.44 126 ASP A O 1
ATOM 972 N N . ARG A 1 127 ? 9.699 -33.972 -20.830 1.00 42.53 127 ARG A N 1
ATOM 973 C CA . ARG A 1 127 ? 8.340 -33.566 -20.482 1.00 42.53 127 ARG A CA 1
ATOM 974 C C . ARG A 1 127 ? 8.203 -32.076 -20.780 1.00 42.53 127 ARG A C 1
ATOM 976 O O . ARG A 1 127 ? 8.400 -31.246 -19.897 1.00 42.53 127 ARG A O 1
ATOM 983 N N . ARG A 1 128 ? 7.788 -31.743 -22.004 1.00 39.62 128 ARG A N 1
ATOM 984 C CA . ARG A 1 128 ? 7.164 -30.448 -22.289 1.00 39.62 128 ARG A CA 1
ATOM 985 C C . ARG A 1 128 ? 5.890 -30.351 -21.455 1.00 39.62 128 ARG A C 1
ATOM 987 O O . ARG A 1 128 ? 4.892 -31.001 -21.742 1.00 39.62 128 ARG A 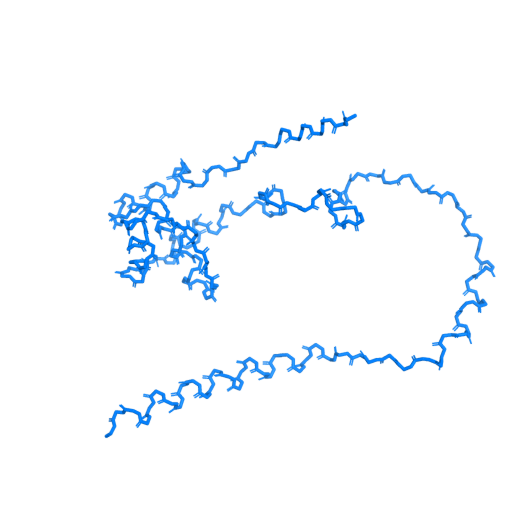O 1
ATOM 994 N N . ILE A 1 129 ? 5.959 -29.592 -20.369 1.00 41.28 129 ILE A N 1
ATOM 995 C CA . ILE A 1 129 ? 4.781 -29.195 -19.607 1.00 41.28 129 ILE A CA 1
ATOM 996 C C . ILE A 1 129 ? 4.097 -28.116 -20.446 1.00 41.28 129 ILE A C 1
ATOM 998 O O . ILE A 1 129 ? 4.576 -26.985 -20.502 1.00 41.28 129 ILE A O 1
ATOM 1002 N N . ASP A 1 130 ? 3.017 -28.494 -21.132 1.00 41.75 130 ASP A N 1
ATOM 1003 C CA . ASP A 1 130 ? 2.171 -27.576 -21.892 1.00 41.75 130 ASP A CA 1
ATOM 1004 C C . ASP A 1 130 ? 1.691 -26.439 -20.985 1.00 41.75 130 ASP A C 1
ATOM 1006 O O . ASP A 1 130 ? 0.927 -26.639 -20.034 1.00 41.75 130 ASP A O 1
ATOM 1010 N N . LEU A 1 131 ? 2.139 -25.220 -21.295 1.00 44.34 131 LEU A N 1
ATOM 1011 C CA . LEU A 1 131 ? 1.733 -23.986 -20.617 1.00 44.34 131 LEU A CA 1
ATOM 1012 C C . LEU A 1 131 ? 0.216 -23.735 -20.730 1.00 44.34 131 LEU A C 1
ATOM 1014 O O . LEU A 1 131 ? -0.346 -22.984 -19.933 1.00 44.34 131 LEU A O 1
ATOM 1018 N N . ASP A 1 132 ? -0.442 -24.405 -21.676 1.00 42.59 132 ASP A N 1
ATOM 1019 C CA . ASP A 1 132 ? -1.869 -24.297 -21.969 1.00 42.59 132 ASP A CA 1
ATOM 1020 C C . ASP A 1 132 ? -2.749 -24.989 -20.906 1.00 42.59 132 ASP A C 1
ATOM 1022 O O . ASP A 1 132 ? -3.835 -24.519 -20.563 1.00 42.59 132 ASP A O 1
ATOM 1026 N N . GLN A 1 133 ? -2.237 -26.033 -20.238 1.00 42.62 133 GLN A N 1
ATOM 1027 C CA . GLN A 1 133 ? -2.990 -26.721 -19.177 1.00 42.62 133 GLN A CA 1
ATOM 1028 C C . GLN A 1 133 ? -3.118 -25.902 -17.884 1.00 42.62 133 GLN A C 1
ATOM 1030 O O . GLN A 1 133 ? -3.998 -26.168 -17.061 1.00 42.62 133 GLN A O 1
ATOM 1035 N N . ARG A 1 134 ? -2.285 -24.867 -17.693 1.00 46.06 134 ARG A N 1
ATOM 1036 C CA . ARG A 1 134 ? -2.398 -23.982 -16.523 1.00 46.06 134 ARG A CA 1
ATOM 1037 C C . ARG A 1 134 ? -3.609 -23.062 -16.624 1.00 46.06 134 ARG A C 1
ATOM 1039 O O . ARG A 1 134 ? -4.273 -22.861 -15.612 1.00 46.06 134 ARG A O 1
ATOM 1046 N N . GLN A 1 135 ? -3.948 -22.552 -17.810 1.00 42.06 135 GLN A N 1
ATOM 1047 C CA . GLN A 1 135 ? -5.088 -21.639 -17.952 1.00 42.06 135 GLN A CA 1
ATOM 1048 C C . GLN A 1 135 ? -6.432 -22.336 -17.689 1.00 42.06 135 GLN A C 1
ATOM 1050 O O . GLN A 1 135 ? -7.310 -21.747 -17.055 1.00 42.06 135 GLN A O 1
ATOM 1055 N N . GLY A 1 136 ? -6.565 -23.614 -18.064 1.00 40.03 136 GLY A N 1
ATOM 1056 C CA . GLY A 1 136 ? -7.756 -24.418 -17.769 1.00 40.03 136 GLY A CA 1
ATOM 1057 C C . GLY A 1 136 ? -7.984 -24.637 -16.268 1.00 40.03 136 GLY A C 1
ATOM 1058 O O . GLY A 1 136 ? -9.090 -24.423 -15.772 1.00 40.03 136 GLY A O 1
ATOM 1059 N N . ALA A 1 137 ? -6.929 -24.966 -15.513 1.00 46.50 137 ALA A N 1
ATOM 1060 C CA . ALA A 1 137 ? -7.033 -25.230 -14.075 1.00 46.50 137 ALA A CA 1
ATOM 1061 C C . ALA A 1 137 ? -7.469 -23.994 -13.259 1.00 46.50 137 ALA A C 1
ATOM 1063 O O . ALA A 1 137 ? -8.238 -24.125 -12.302 1.00 46.50 137 ALA A O 1
ATOM 1064 N N . TYR A 1 138 ? -7.049 -22.787 -13.663 1.00 47.66 138 TYR A N 1
ATOM 1065 C CA . TYR A 1 138 ? -7.487 -21.536 -13.026 1.00 47.66 138 TYR A CA 1
ATOM 1066 C C . TYR A 1 138 ? -8.964 -21.208 -13.300 1.00 47.66 138 TYR A C 1
ATOM 1068 O O . TYR A 1 138 ? -9.633 -20.642 -12.432 1.00 47.66 138 TYR A O 1
ATOM 1076 N N . GLN A 1 139 ? -9.504 -21.593 -14.462 1.00 46.31 139 GLN A N 1
ATOM 1077 C CA . GLN A 1 139 ? -10.925 -21.400 -14.780 1.00 46.31 139 GLN A CA 1
ATOM 1078 C C . GLN A 1 139 ? -11.818 -22.396 -14.027 1.00 46.31 139 GLN A C 1
ATOM 1080 O O . GLN A 1 139 ? -12.850 -22.008 -13.473 1.00 46.31 139 GLN A O 1
ATOM 1085 N N . THR A 1 140 ? -11.395 -23.659 -13.909 1.00 44.19 140 THR A N 1
ATOM 1086 C CA . THR A 1 140 ? -12.159 -24.692 -13.190 1.00 44.19 140 THR A CA 1
ATOM 1087 C C . THR A 1 140 ? -12.257 -24.396 -11.689 1.00 44.19 140 THR A C 1
ATOM 1089 O O . THR A 1 140 ? -13.331 -24.540 -11.103 1.00 44.19 140 THR A O 1
ATOM 1092 N N . HIS A 1 141 ? -11.194 -23.868 -11.067 1.00 46.34 141 HIS A N 1
ATOM 1093 C CA . HIS A 1 141 ? -11.229 -23.478 -9.649 1.00 46.34 141 HIS A CA 1
ATOM 1094 C C . HIS A 1 141 ? -12.186 -22.301 -9.375 1.00 46.34 141 HIS A C 1
ATOM 1096 O O . HIS A 1 141 ? -12.824 -22.240 -8.322 1.00 46.34 141 HIS A O 1
ATOM 1102 N N . ARG A 1 142 ? -12.359 -21.387 -10.341 1.00 43.22 142 ARG A N 1
ATOM 1103 C CA . ARG A 1 142 ? -13.279 -20.243 -10.218 1.00 43.22 142 ARG A CA 1
ATOM 1104 C C . ARG A 1 142 ? -14.758 -20.636 -10.303 1.00 43.22 142 ARG A C 1
ATOM 1106 O O . ARG A 1 142 ? -15.597 -19.948 -9.721 1.00 43.22 142 ARG A O 1
ATOM 1113 N N . LEU A 1 143 ? -15.073 -21.741 -10.979 1.00 40.88 143 LEU A N 1
ATOM 1114 C CA . LEU A 1 143 ? -16.424 -22.309 -11.028 1.00 40.88 143 LEU A CA 1
ATOM 1115 C C . LEU A 1 143 ? -16.760 -23.090 -9.751 1.00 40.88 143 LEU A C 1
ATOM 1117 O O . LEU A 1 143 ? -17.858 -22.940 -9.219 1.00 40.88 143 LEU A O 1
ATOM 1121 N N . GLN A 1 144 ? -15.801 -23.834 -9.196 1.00 41.97 144 GLN A N 1
ATOM 1122 C CA . GLN A 1 144 ? -16.027 -24.641 -7.993 1.00 41.97 144 GLN A CA 1
ATOM 1123 C C . GLN A 1 144 ? -16.229 -23.783 -6.733 1.00 41.97 144 GLN A C 1
ATOM 1125 O O . GLN A 1 144 ? -17.102 -24.079 -5.922 1.00 41.97 144 GLN A O 1
ATOM 1130 N N . VAL A 1 145 ? -15.517 -22.657 -6.604 1.00 49.41 145 VAL A N 1
ATOM 1131 C CA . VAL A 1 145 ? -15.714 -21.723 -5.477 1.00 49.41 145 VAL A CA 1
ATOM 1132 C C . VAL A 1 145 ? -17.043 -20.958 -5.584 1.00 49.41 145 VAL A C 1
ATOM 1134 O O . VAL A 1 145 ? -17.692 -20.709 -4.569 1.00 49.41 145 VAL A O 1
ATOM 1137 N N . LYS A 1 146 ? -17.505 -20.629 -6.801 1.00 43.38 146 LYS A N 1
ATOM 1138 C CA . LYS A 1 146 ? -18.808 -19.967 -7.001 1.00 43.38 146 LYS A CA 1
ATOM 1139 C C . LYS A 1 146 ? -20.001 -20.900 -6.768 1.00 43.38 146 LYS A C 1
ATOM 1141 O O . LYS A 1 146 ? -21.036 -20.431 -6.305 1.00 43.38 146 LYS A O 1
ATOM 1146 N N . MET A 1 147 ? -19.864 -22.198 -7.038 1.00 37.56 147 MET A N 1
ATOM 1147 C CA . MET A 1 147 ? -20.951 -23.167 -6.857 1.00 37.56 147 MET A CA 1
ATOM 1148 C C . MET A 1 147 ? -21.160 -23.539 -5.378 1.00 37.56 147 MET A C 1
ATOM 1150 O O . MET A 1 147 ? -22.299 -23.652 -4.933 1.00 37.56 147 MET A O 1
ATOM 1154 N N . THR A 1 148 ? -20.092 -23.596 -4.572 1.00 40.84 148 THR A N 1
ATOM 1155 C CA . THR A 1 148 ? -20.191 -23.831 -3.116 1.00 40.84 148 THR A CA 1
ATOM 1156 C C . THR A 1 148 ? -20.839 -22.657 -2.368 1.00 40.84 148 THR A C 1
ATOM 1158 O O . THR A 1 148 ? -21.526 -22.863 -1.371 1.00 40.84 148 THR A O 1
ATOM 1161 N N . ALA A 1 149 ? -20.704 -21.424 -2.869 1.00 45.94 149 ALA A N 1
ATOM 1162 C CA . ALA A 1 149 ? -21.352 -20.248 -2.279 1.00 45.94 149 ALA A CA 1
ATOM 1163 C C . ALA A 1 149 ? -22.875 -20.182 -2.528 1.00 45.94 149 ALA A C 1
ATOM 1165 O O . ALA A 1 149 ? -23.577 -19.478 -1.804 1.00 45.94 149 ALA A O 1
ATOM 1166 N N . LEU A 1 150 ? -23.395 -20.914 -3.522 1.00 43.06 150 LEU A N 1
ATOM 1167 C CA . LEU A 1 150 ? -24.826 -20.940 -3.857 1.00 43.06 150 LEU A CA 1
ATOM 1168 C C . LEU A 1 150 ? -25.604 -22.071 -3.166 1.00 43.06 150 LEU A C 1
ATOM 1170 O O . LEU A 1 150 ? -26.824 -21.999 -3.095 1.00 43.06 150 LEU A O 1
ATOM 1174 N N . ILE A 1 151 ? -24.921 -23.071 -2.603 1.00 45.69 151 ILE A N 1
ATOM 1175 C CA . ILE A 1 151 ? -25.560 -24.197 -1.895 1.00 45.69 151 ILE A CA 1
ATOM 1176 C C . ILE A 1 151 ? -25.679 -23.920 -0.377 1.00 45.69 151 ILE A C 1
ATOM 1178 O O . ILE A 1 151 ? -26.438 -24.581 0.317 1.00 45.69 151 ILE A O 1
ATOM 1182 N N . GLY A 1 152 ? -24.997 -22.893 0.148 1.00 39.59 152 GLY A N 1
ATOM 1183 C CA . GLY A 1 152 ? -25.028 -22.507 1.570 1.00 39.59 152 GLY A CA 1
ATOM 1184 C C . GLY A 1 152 ? -26.080 -21.457 1.969 1.00 39.59 152 GLY A C 1
ATOM 1185 O O . GLY A 1 152 ? -25.941 -20.847 3.027 1.00 39.59 152 GLY A O 1
ATOM 1186 N N . LYS A 1 153 ? -27.084 -21.186 1.124 1.00 46.31 153 LYS A N 1
ATOM 1187 C CA . LYS A 1 153 ? -28.188 -20.238 1.397 1.00 46.31 153 LYS A CA 1
ATOM 1188 C C . LYS A 1 153 ? -29.581 -20.820 1.093 1.00 46.31 153 LYS A C 1
ATOM 1190 O O . LYS A 1 153 ? -30.474 -20.080 0.683 1.00 46.31 153 LYS A O 1
ATOM 1195 N N . ALA A 1 154 ? -29.762 -22.120 1.298 1.00 39.47 154 ALA A N 1
ATOM 1196 C CA . ALA A 1 154 ? -31.077 -22.759 1.353 1.00 39.47 154 ALA A CA 1
ATOM 1197 C C . ALA A 1 154 ? -31.260 -23.417 2.722 1.00 39.47 154 ALA A C 1
ATOM 1199 O O . ALA A 1 154 ? -30.279 -24.037 3.191 1.00 39.47 154 ALA A O 1
#

Sequence (154 aa):
MVVVSSSKELPDLMDNPVVKEIAERLSRTPAQVLLRHTVQRGIAVIPKSTNKDRIQQNFKVLDFTLSDEDVSRLDALDQGPVGRIVDFSFFKGSPDRDSNLDLPVLGGLSQHETSTLANHATKAGDRRIDLDQRQGAYQTHRLQVKMTALIGKA

Secondary structure (DSSP, 8-state):
------------TTT-HHHHHHHHHTT--HHHHHHHHHHHTT---------HHHHHHHHGGGS----HHHHHHHHTT--GGGG-S---TTSTT-S-S-TTS---------TTSHHHHHTS-SSS------THHHHHHHHHHHHHHHHHHHHTT-

Organism: Timema genevievae (NCBI:txid629358)

InterPro domains:
  IPR018170 Aldo/keto reductase, conserved site [PS00063] (46-61)
  IPR020471 Aldo-keto reductase [PTHR43827] (11-80)
  IPR023210 NADP-dependent oxidoreductase domain [PF00248] (16-78)
  IPR036812 NAD(P)-dependent oxidoreductase domain superfamily [G3DSA:3.20.20.100] (3-100)
  IPR036812 NAD(P)-dependent oxidoreductase domain superfamily [SSF51430] (9-80)

Foldseek 3Di:
DDPPDDPQPADDQQPDPLLVVQCVVVVHHSLLLVLLLCVVVVHDDDDDDPDPVVVVSSVCSVVDHDDPVSSVSVVVPDPDPSNDPCQVPVDPPDPDDPPPPDDPPPDDDDPPPVPPVVVPPPPDDDPPPPPVVVVVVVVVVVVVVVVVVVVVPD